Protein AF-A0A0J6S721-F1 (afdb_monomer)

Mean predicted aligned error: 8.69 Å

pLDDT: mean 86.54, std 14.3, range [49.28, 97.38]

Sequence (57 aa):
MTYPATAPADTTAMTIRPMTESDIEAAHGLSGEVRWPHRADDWRLMLEVGHGLVATD

Nearest PDB structures (foldseek):
  6wqb-assembly1_A  TM=5.164E-01  e=9.707E-01  Legionella hackeliae
  1s60-assembly1_A-2  TM=5.854E-01  e=1.796E+00  Salmonella enterica subsp. enterica serovar Enteritidis
  6wqc-assembly1_A  TM=5.744E-01  e=1.923E+00  Legionella hackeliae
  7wx7-assembly1_A  TM=5.333E-01  e=1.923E+00  Legionella pneumophila

Foldseek 3Di:
DDDDDDDPDPPPPKDKDWDDLVCLVVVVVVCVVVPNPDDSVNSVVCVVVHGDMDIDD

Organism: NCBI:txid1187852

Solvent-accessible surface area (backbone atoms only — not comparable to full-atom values): 3713 Å² total; per-residue (Å²): 139,83,78,78,79,78,72,83,72,82,78,63,72,72,41,77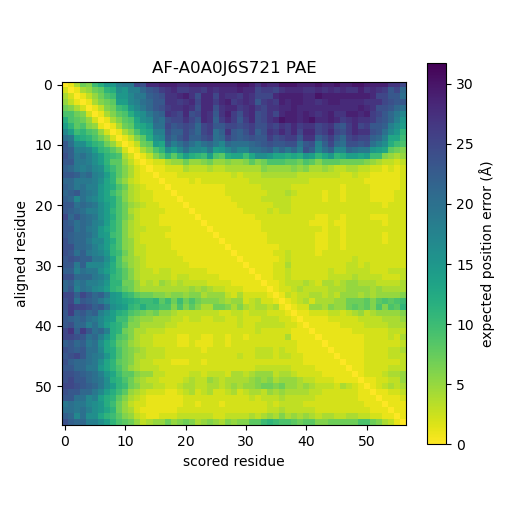,45,78,56,55,81,86,46,39,66,59,54,35,52,55,30,52,77,72,68,42,93,66,50,60,65,55,49,51,50,50,48,74,80,47,84,47,72,40,80,45,112

Radius of gyration: 16.56 Å; Cα contacts (8 Å, |Δi|>4): 46; chains: 1; bounding box: 51×32×23 Å

Structure (mmCIF, N/CA/C/O backbone):
data_AF-A0A0J6S721-F1
#
_entry.id   AF-A0A0J6S721-F1
#
loop_
_atom_site.group_PDB
_atom_site.id
_atom_site.type_symbol
_atom_site.label_atom_id
_atom_site.label_alt_id
_atom_site.label_comp_id
_atom_site.label_asym_id
_atom_site.label_entity_id
_atom_site.label_seq_id
_atom_site.pdbx_PDB_ins_code
_atom_site.Cartn_x
_atom_site.Cartn_y
_atom_site.Cartn_z
_atom_site.occupancy
_atom_site.B_iso_or_equiv
_atom_site.auth_seq_id
_atom_site.auth_comp_id
_atom_site.auth_asym_id
_atom_site.auth_atom_id
_atom_site.pdbx_PDB_model_num
ATOM 1 N N . MET A 1 1 ? -41.139 21.120 -7.207 1.00 49.34 1 MET A N 1
ATOM 2 C CA . MET A 1 1 ? -39.904 20.501 -7.728 1.00 49.34 1 MET A CA 1
ATOM 3 C C . MET A 1 1 ? -39.341 19.678 -6.581 1.00 49.34 1 MET A C 1
ATOM 5 O O . MET A 1 1 ? -38.775 20.248 -5.661 1.00 49.34 1 MET A O 1
ATOM 9 N N . THR A 1 2 ? -39.672 18.389 -6.533 1.00 49.28 2 THR A N 1
ATOM 10 C CA . THR A 1 2 ? -39.325 17.496 -5.415 1.00 49.28 2 THR A CA 1
ATOM 11 C C . THR A 1 2 ? -38.103 16.696 -5.840 1.00 49.28 2 THR A C 1
ATOM 13 O O . THR A 1 2 ? -38.178 15.973 -6.831 1.00 49.28 2 THR A O 1
ATOM 16 N N . TYR A 1 3 ? -36.975 16.865 -5.151 1.00 56.12 3 TYR A N 1
ATOM 17 C CA . TYR A 1 3 ? -35.792 16.032 -5.370 1.00 56.12 3 TYR A CA 1
ATOM 18 C C . TYR A 1 3 ? -36.029 14.658 -4.732 1.00 56.12 3 TYR A C 1
ATOM 20 O O . TYR A 1 3 ? -36.602 14.607 -3.639 1.00 56.12 3 TYR A O 1
ATOM 28 N N . PRO A 1 4 ? -35.630 13.548 -5.375 1.00 63.19 4 PRO A N 1
ATOM 29 C CA . PRO A 1 4 ? -35.699 12.251 -4.724 1.00 63.19 4 PRO A CA 1
ATOM 30 C C . PRO A 1 4 ? -34.754 12.258 -3.517 1.00 63.19 4 PRO A C 1
ATOM 32 O O . PRO A 1 4 ? -33.637 12.769 -3.597 1.00 63.19 4 PRO A O 1
ATOM 35 N N . ALA A 1 5 ? -35.216 11.714 -2.392 1.00 63.19 5 ALA A N 1
ATOM 36 C CA . ALA A 1 5 ? -34.349 11.439 -1.257 1.00 63.19 5 ALA A CA 1
ATOM 37 C C . ALA A 1 5 ? -33.293 10.415 -1.700 1.00 63.19 5 ALA A C 1
ATOM 39 O O . ALA A 1 5 ? -33.645 9.330 -2.164 1.00 63.19 5 ALA A O 1
ATOM 40 N N . THR A 1 6 ? -32.014 10.782 -1.596 1.00 65.06 6 THR A N 1
ATOM 41 C CA . THR A 1 6 ? -30.880 9.869 -1.768 1.00 65.06 6 THR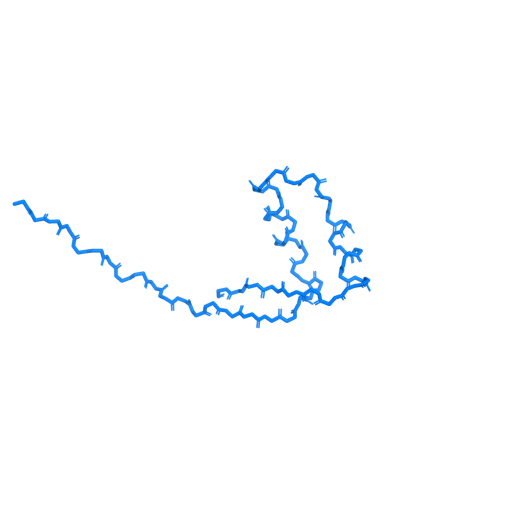 A CA 1
ATOM 42 C C . THR A 1 6 ? -31.110 8.647 -0.884 1.00 65.06 6 THR A C 1
ATOM 44 O O . THR A 1 6 ? -31.273 8.792 0.329 1.00 65.06 6 THR A O 1
ATOM 47 N N . ALA A 1 7 ? -31.178 7.458 -1.492 1.00 64.38 7 ALA A N 1
ATOM 48 C CA . ALA A 1 7 ? -31.197 6.200 -0.752 1.00 64.38 7 ALA A CA 1
ATOM 49 C C . ALA A 1 7 ? -30.011 6.195 0.228 1.00 64.38 7 ALA A C 1
ATOM 51 O O . ALA A 1 7 ? -28.944 6.686 -0.152 1.00 64.38 7 ALA A O 1
ATOM 52 N N . PRO A 1 8 ? -30.172 5.713 1.473 1.00 55.91 8 PRO A N 1
ATOM 53 C CA . PRO A 1 8 ? -29.046 5.644 2.390 1.00 55.91 8 PRO A CA 1
ATOM 54 C C . PRO A 1 8 ? -27.971 4.797 1.712 1.00 55.91 8 PRO A C 1
ATOM 56 O O . PRO A 1 8 ? -28.215 3.642 1.375 1.00 55.91 8 PRO A O 1
ATOM 59 N N . ALA A 1 9 ? -26.819 5.406 1.432 1.00 62.53 9 ALA A N 1
ATOM 60 C CA . ALA A 1 9 ? -25.644 4.644 1.064 1.00 62.53 9 ALA A CA 1
ATOM 61 C C . ALA A 1 9 ? -25.394 3.680 2.224 1.00 62.53 9 ALA A C 1
ATOM 63 O O . ALA A 1 9 ? -25.365 4.121 3.377 1.00 62.53 9 ALA A O 1
ATOM 64 N N . ASP A 1 10 ? -25.291 2.385 1.936 1.00 59.78 10 ASP A N 1
ATOM 65 C CA . ASP A 1 10 ? -24.800 1.418 2.905 1.00 59.78 10 ASP A CA 1
ATOM 66 C C . ASP A 1 10 ? -23.433 1.923 3.374 1.00 59.78 10 ASP A C 1
ATOM 68 O O . ASP A 1 10 ? -22.450 1.893 2.634 1.00 59.78 10 ASP A O 1
ATOM 72 N N . THR A 1 11 ? -23.391 2.501 4.577 1.00 62.25 11 THR A N 1
ATOM 73 C CA . THR A 1 11 ? -22.149 2.945 5.208 1.00 62.25 11 THR A CA 1
ATOM 74 C C . THR A 1 11 ? -21.442 1.693 5.684 1.00 62.25 11 THR A C 1
ATOM 76 O O . THR A 1 11 ? -21.470 1.347 6.865 1.00 62.25 11 THR A O 1
ATOM 79 N N . THR A 1 12 ? -20.859 0.973 4.737 1.00 69.50 12 THR A N 1
ATOM 80 C CA . THR A 1 12 ? -19.913 -0.079 5.049 1.00 69.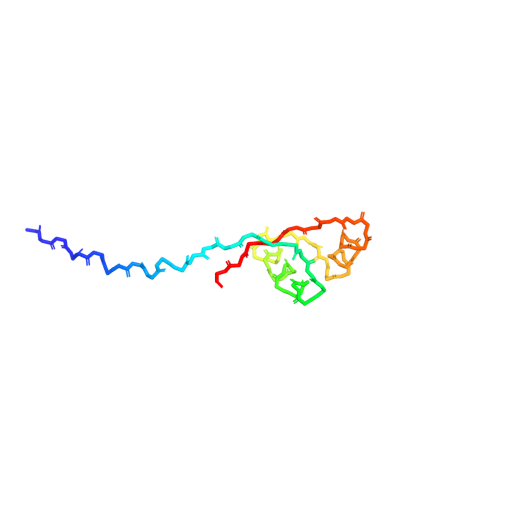50 12 THR A CA 1
ATOM 81 C C . THR A 1 12 ? -18.769 0.573 5.835 1.00 69.50 12 THR A C 1
ATOM 83 O O . THR A 1 12 ? -18.288 1.669 5.510 1.00 69.50 12 THR A O 1
ATOM 86 N N . ALA A 1 13 ? -18.433 0.003 6.985 1.00 80.81 13 ALA A N 1
ATOM 87 C CA . ALA A 1 13 ? -17.479 0.628 7.883 1.00 80.81 13 ALA A CA 1
ATOM 88 C C . ALA A 1 13 ? -16.072 0.367 7.349 1.00 80.81 13 ALA A C 1
ATOM 90 O O . ALA A 1 13 ? -15.512 -0.703 7.556 1.00 80.81 13 ALA A O 1
ATOM 91 N N . MET A 1 14 ? -15.497 1.364 6.686 1.00 89.31 14 MET A N 1
ATOM 92 C CA . MET A 1 14 ? -14.146 1.271 6.148 1.00 89.31 14 MET A CA 1
ATOM 93 C C . MET A 1 14 ? -13.142 1.022 7.285 1.00 89.31 14 MET A C 1
ATOM 95 O O . MET A 1 14 ? -13.034 1.805 8.233 1.00 89.31 14 MET A O 1
ATOM 99 N N . THR A 1 15 ? -12.416 -0.085 7.204 1.00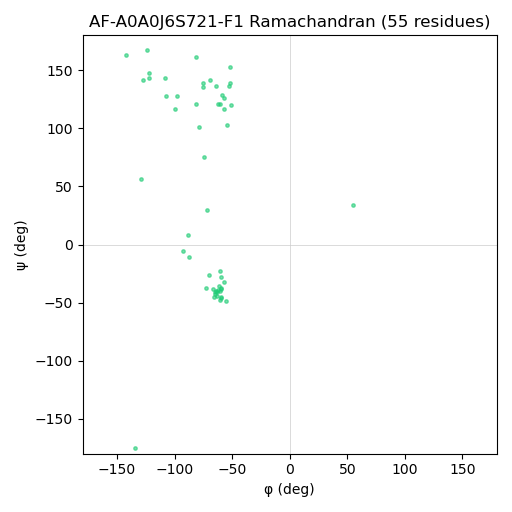 93.69 15 THR A N 1
ATOM 100 C CA . THR A 1 15 ? -11.434 -0.535 8.194 1.00 93.69 15 THR A CA 1
ATOM 101 C C . THR A 1 15 ? -10.022 -0.380 7.650 1.00 93.69 15 THR A C 1
ATOM 103 O O . THR A 1 15 ? -9.772 -0.593 6.468 1.00 93.69 15 THR A O 1
ATOM 106 N N . ILE A 1 16 ? -9.079 -0.005 8.519 1.00 95.81 16 ILE A N 1
ATOM 107 C CA . ILE A 1 16 ? -7.650 0.034 8.191 1.00 95.81 16 ILE A CA 1
ATOM 108 C C . ILE A 1 16 ? -6.962 -1.124 8.901 1.00 95.81 16 ILE A C 1
ATOM 110 O O . ILE A 1 16 ? -7.092 -1.270 10.118 1.00 95.81 16 ILE A O 1
ATOM 114 N N . ARG A 1 17 ? -6.200 -1.928 8.157 1.00 96.88 17 ARG A N 1
ATOM 115 C CA . ARG A 1 17 ? -5.435 -3.053 8.710 1.00 96.88 17 ARG A CA 1
ATOM 116 C C . ARG A 1 17 ? -4.068 -3.208 8.037 1.00 96.88 17 ARG A C 1
ATOM 118 O O . ARG A 1 17 ? -3.876 -2.678 6.939 1.00 96.88 17 ARG A O 1
ATOM 125 N N . PRO A 1 18 ? -3.128 -3.951 8.654 1.00 97.38 18 PRO A N 1
ATOM 126 C CA . PRO A 1 18 ? -1.912 -4.388 7.979 1.00 97.38 18 PRO A CA 1
ATOM 127 C C . PRO A 1 18 ? -2.223 -5.097 6.660 1.00 97.38 18 PRO A C 1
ATOM 129 O O . PRO A 1 18 ? -3.149 -5.913 6.582 1.00 97.38 18 PRO A O 1
ATOM 132 N N . MET A 1 19 ? -1.444 -4.759 5.637 1.00 96.81 19 MET A N 1
ATOM 133 C CA . MET A 1 19 ? -1.476 -5.403 4.331 1.00 96.81 19 MET A CA 1
ATOM 134 C C . MET A 1 19 ? -0.923 -6.825 4.434 1.00 96.81 19 MET A C 1
ATOM 136 O O . MET A 1 19 ? 0.055 -7.076 5.140 1.00 96.81 19 MET A O 1
ATOM 140 N N . THR A 1 20 ? -1.530 -7.746 3.698 1.00 96.44 20 THR A N 1
ATOM 141 C CA . THR A 1 20 ? -1.072 -9.127 3.541 1.00 96.44 20 THR A CA 1
ATOM 142 C C . THR A 1 20 ? -0.867 -9.455 2.067 1.00 96.44 20 THR A C 1
ATOM 144 O O . THR A 1 20 ? -1.298 -8.721 1.179 1.00 96.44 20 THR A O 1
ATOM 147 N N . GLU A 1 21 ? -0.218 -10.582 1.778 1.00 95.81 21 GLU A N 1
ATOM 148 C CA . GLU A 1 21 ? 0.076 -10.993 0.398 1.00 95.81 21 GLU A CA 1
ATOM 149 C C . GLU A 1 21 ? -1.194 -11.171 -0.459 1.00 95.81 21 GLU A C 1
ATOM 151 O O . GLU A 1 21 ? -1.182 -10.911 -1.660 1.00 95.81 21 GLU A O 1
ATOM 156 N N . SER A 1 22 ? -2.321 -11.513 0.174 1.00 96.56 22 SER A N 1
ATOM 157 C CA . SER A 1 22 ? -3.646 -11.586 -0.459 1.00 96.56 22 SER A CA 1
ATOM 158 C C . SER A 1 22 ? -4.132 -10.262 -1.053 1.00 96.56 22 SER A C 1
ATOM 160 O O . SER A 1 22 ? -4.985 -10.270 -1.933 1.00 96.56 22 SER A O 1
ATOM 162 N N . ASP A 1 23 ? -3.614 -9.129 -0.579 1.00 96.12 23 ASP A N 1
ATOM 163 C CA . ASP A 1 23 ? -4.073 -7.803 -0.997 1.00 96.12 23 ASP A CA 1
ATOM 164 C C . ASP A 1 23 ? -3.340 -7.298 -2.247 1.00 96.12 23 ASP A C 1
ATOM 166 O O . ASP A 1 23 ? -3.733 -6.294 -2.839 1.00 96.12 23 ASP A O 1
ATOM 170 N N . ILE A 1 24 ? -2.271 -7.984 -2.665 1.00 95.44 24 ILE A N 1
ATOM 171 C CA . ILE A 1 24 ? -1.380 -7.537 -3.743 1.00 95.44 24 ILE A CA 1
ATOM 172 C C . ILE A 1 24 ? -2.109 -7.435 -5.081 1.00 95.44 24 ILE A C 1
ATOM 174 O O . ILE A 1 24 ? -1.903 -6.472 -5.817 1.00 95.44 24 ILE A O 1
ATOM 178 N N . GLU A 1 25 ? -2.977 -8.397 -5.401 1.00 95.88 25 GLU A N 1
ATOM 179 C CA . GLU A 1 25 ? -3.744 -8.366 -6.650 1.00 95.88 25 GLU A CA 1
ATOM 180 C C . GLU A 1 25 ? -4.680 -7.150 -6.697 1.00 95.88 25 GLU A C 1
ATOM 182 O O . GLU A 1 25 ? -4.711 -6.428 -7.696 1.00 95.88 25 GLU A O 1
ATOM 187 N N . ALA A 1 26 ? -5.371 -6.865 -5.589 1.00 95.38 26 ALA A N 1
ATOM 188 C CA . ALA A 1 26 ? -6.255 -5.711 -5.473 1.00 95.38 26 ALA A CA 1
ATOM 189 C C . ALA A 1 26 ? -5.478 -4.383 -5.532 1.00 95.38 26 ALA A C 1
ATOM 191 O O . ALA A 1 26 ? -5.857 -3.477 -6.273 1.00 95.38 26 ALA A O 1
ATOM 192 N N . ALA A 1 27 ? -4.356 -4.276 -4.815 1.00 95.00 27 ALA A N 1
ATOM 193 C CA . ALA A 1 27 ? -3.495 -3.092 -4.824 1.00 95.00 27 ALA A CA 1
ATOM 194 C C . ALA A 1 27 ? -2.898 -2.811 -6.218 1.00 95.00 27 ALA A C 1
ATOM 196 O O . ALA A 1 27 ? -2.848 -1.662 -6.676 1.00 95.00 27 ALA A O 1
ATOM 197 N N . HIS A 1 28 ? -2.510 -3.864 -6.941 1.00 95.25 28 HIS A N 1
ATOM 198 C CA . HIS A 1 28 ? -2.087 -3.764 -8.334 1.00 95.25 28 HIS A CA 1
ATOM 199 C C . HIS A 1 28 ? -3.236 -3.318 -9.250 1.00 95.25 28 HIS A C 1
ATOM 201 O O . HIS A 1 28 ? -3.038 -2.429 -10.077 1.00 95.25 28 HIS A O 1
ATOM 207 N N . GLY A 1 29 ? -4.448 -3.852 -9.065 1.00 95.38 29 GLY A N 1
ATOM 208 C CA . GLY A 1 29 ? -5.642 -3.391 -9.780 1.00 95.38 29 GLY A CA 1
ATOM 209 C C . GLY A 1 29 ? -5.885 -1.888 -9.602 1.00 95.38 29 GLY A C 1
ATOM 210 O O . GLY A 1 29 ? -6.001 -1.159 -10.587 1.00 95.38 29 GLY A O 1
ATOM 211 N N . LEU A 1 30 ? -5.841 -1.399 -8.358 1.00 94.44 30 LEU A N 1
ATOM 212 C CA . LEU A 1 30 ? -5.978 0.029 -8.043 1.00 94.44 30 LEU A CA 1
ATOM 213 C C . LEU A 1 30 ? -4.868 0.884 -8.671 1.00 94.44 30 LEU A C 1
ATOM 215 O O . LEU A 1 30 ? -5.129 1.998 -9.122 1.00 94.44 30 LEU A O 1
ATOM 219 N N . SER A 1 31 ? -3.642 0.358 -8.746 1.00 94.50 31 SER A N 1
ATOM 220 C CA . SER A 1 31 ? -2.528 1.023 -9.441 1.00 94.50 31 SER A CA 1
ATOM 221 C C . SER A 1 31 ? -2.826 1.225 -10.927 1.00 94.50 31 SER A C 1
ATOM 223 O O . SER A 1 31 ? -2.535 2.290 -11.477 1.00 94.50 31 SER A O 1
ATOM 225 N N . GLY A 1 32 ? -3.452 0.229 -11.563 1.00 94.75 32 GLY A N 1
ATOM 226 C CA . GLY A 1 32 ? -3.911 0.302 -12.949 1.00 94.75 32 GLY A CA 1
ATOM 227 C C . GLY A 1 32 ? -4.927 1.422 -13.179 1.00 94.75 32 GLY A C 1
ATOM 228 O O . GLY A 1 32 ? -4.757 2.214 -14.108 1.00 94.75 32 GLY A O 1
ATOM 229 N N . GLU A 1 33 ? -5.923 1.550 -12.300 1.00 95.00 33 GLU A N 1
ATOM 230 C CA . GLU A 1 33 ? -6.969 2.585 -12.387 1.00 95.00 33 GLU A CA 1
ATOM 231 C C . GLU A 1 33 ? -6.398 4.009 -12.340 1.00 95.00 33 GLU A C 1
ATOM 233 O O . GLU A 1 33 ? -6.830 4.901 -13.076 1.00 95.00 33 GLU A O 1
ATOM 238 N N . VAL A 1 34 ? -5.358 4.221 -11.528 1.00 94.38 34 VAL A N 1
ATOM 239 C CA . VAL A 1 34 ? -4.657 5.513 -11.440 1.00 94.38 34 VAL A CA 1
ATOM 240 C C . VAL A 1 34 ? -3.508 5.653 -12.446 1.00 94.38 34 VAL A C 1
ATOM 242 O O . VAL A 1 34 ? -2.768 6.636 -12.409 1.00 94.38 34 VAL A O 1
ATOM 245 N N . ARG A 1 35 ? -3.373 4.703 -13.383 1.00 93.00 35 ARG A N 1
ATOM 246 C CA . ARG A 1 35 ? -2.337 4.649 -14.432 1.00 93.00 35 ARG A CA 1
ATOM 247 C C . ARG A 1 35 ? -0.913 4.708 -13.885 1.00 93.00 35 ARG A C 1
ATOM 249 O O . ARG A 1 35 ? -0.014 5.255 -14.527 1.00 93.00 35 ARG A O 1
ATOM 256 N N . TRP A 1 36 ? -0.699 4.129 -12.711 1.00 92.31 36 TRP A N 1
ATOM 257 C CA . TRP A 1 36 ? 0.636 3.937 -12.173 1.00 92.31 36 TRP A CA 1
ATOM 258 C C . TRP A 1 36 ? 1.251 2.684 -12.817 1.00 92.31 36 TRP A C 1
ATOM 260 O O . TRP A 1 36 ? 0.678 1.605 -12.674 1.00 92.31 36 TRP A O 1
ATOM 270 N N . PRO A 1 37 ? 2.397 2.768 -13.523 1.00 88.00 37 PRO A N 1
ATOM 271 C CA . PRO A 1 37 ? 3.012 1.625 -14.218 1.00 88.00 37 PRO A CA 1
ATOM 272 C C . PRO A 1 37 ? 3.653 0.557 -13.306 1.00 88.00 37 PRO A C 1
ATOM 274 O O . PRO A 1 37 ? 4.621 -0.088 -13.71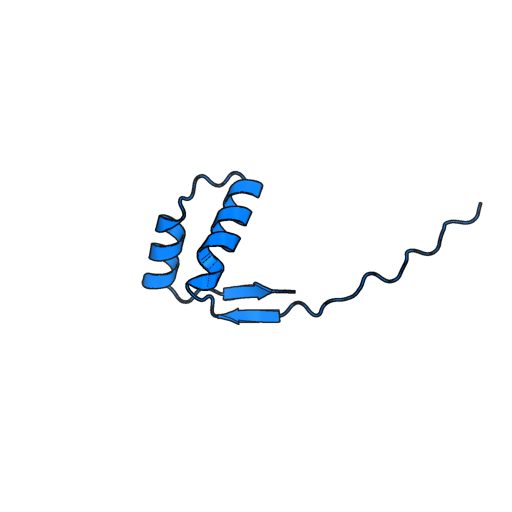2 1.00 88.00 37 PRO A O 1
ATOM 277 N N . HIS A 1 38 ? 3.153 0.366 -12.085 1.00 85.69 38 HIS A N 1
ATOM 278 C CA . HIS A 1 38 ? 3.660 -0.670 -11.192 1.00 85.69 38 HIS A CA 1
ATOM 279 C C . HIS A 1 38 ? 3.185 -2.060 -11.601 1.00 85.69 38 HIS A C 1
ATOM 281 O O . HIS A 1 38 ? 2.015 -2.269 -11.910 1.00 85.69 38 HIS A O 1
ATOM 287 N N . ARG A 1 39 ? 4.111 -3.019 -11.579 1.00 90.31 39 ARG A N 1
ATOM 288 C CA . ARG A 1 39 ? 3.834 -4.450 -11.718 1.00 90.31 39 ARG A CA 1
ATOM 289 C C . ARG A 1 39 ? 3.390 -5.032 -10.379 1.00 90.31 39 ARG A C 1
ATOM 291 O O . ARG A 1 39 ? 3.702 -4.498 -9.319 1.00 90.31 39 ARG A O 1
ATOM 298 N N . ALA A 1 40 ? 2.741 -6.192 -10.411 1.00 88.81 40 ALA A N 1
ATOM 299 C CA . ALA A 1 40 ? 2.419 -6.939 -9.193 1.00 88.81 40 ALA A CA 1
ATOM 300 C C . ALA A 1 40 ? 3.668 -7.279 -8.348 1.00 88.81 40 ALA A C 1
ATOM 302 O O . ALA A 1 40 ? 3.597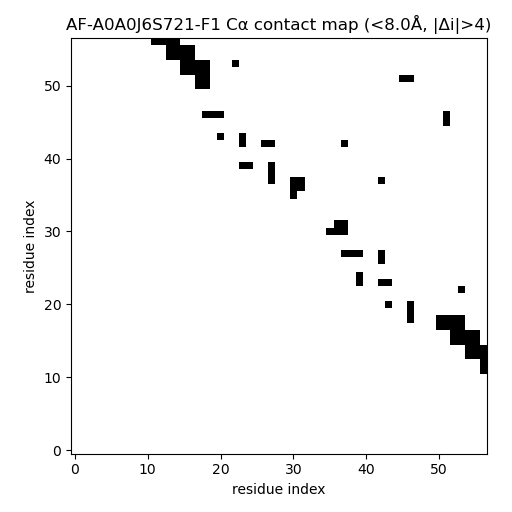 -7.297 -7.123 1.00 88.81 40 ALA A O 1
ATOM 303 N N . ASP A 1 41 ? 4.826 -7.500 -8.978 1.00 93.56 41 ASP A N 1
ATOM 304 C CA . ASP A 1 41 ? 6.080 -7.749 -8.254 1.00 93.56 41 ASP A CA 1
ATOM 305 C C . ASP A 1 41 ? 6.620 -6.512 -7.526 1.00 93.56 41 ASP A C 1
ATOM 307 O O . ASP A 1 41 ? 7.255 -6.660 -6.484 1.00 93.56 41 ASP A O 1
ATOM 311 N N . ASP A 1 42 ? 6.305 -5.299 -7.997 1.00 94.56 42 ASP A N 1
ATOM 312 C CA . ASP A 1 42 ? 6.650 -4.075 -7.265 1.00 94.56 42 ASP A CA 1
ATOM 313 C C . ASP A 1 42 ? 5.909 -4.040 -5.918 1.00 94.56 42 ASP A C 1
ATOM 315 O O . ASP A 1 42 ? 6.494 -3.709 -4.889 1.00 94.56 42 ASP A O 1
ATOM 319 N N . TRP A 1 43 ? 4.643 -4.468 -5.900 1.00 94.88 43 TRP A N 1
ATOM 320 C CA . TRP A 1 43 ? 3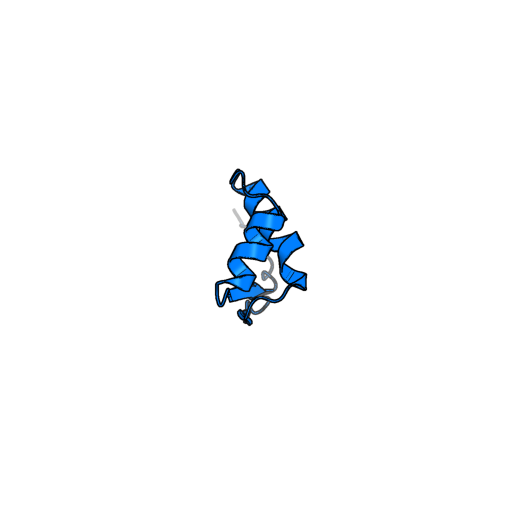.846 -4.585 -4.676 1.00 94.88 43 TRP A CA 1
ATOM 321 C C . TRP A 1 43 ? 4.370 -5.659 -3.719 1.00 94.88 43 TRP A C 1
ATOM 323 O O . TRP A 1 43 ? 4.391 -5.431 -2.509 1.00 94.88 43 TRP A O 1
ATOM 333 N N . ARG A 1 44 ? 4.838 -6.804 -4.239 1.00 94.81 44 ARG A N 1
ATOM 334 C CA . ARG A 1 44 ? 5.504 -7.836 -3.422 1.00 94.81 44 ARG A CA 1
ATOM 335 C C . ARG A 1 44 ? 6.753 -7.288 -2.748 1.00 94.81 44 ARG A C 1
ATOM 337 O O . ARG A 1 44 ? 6.895 -7.433 -1.538 1.00 94.81 44 ARG A O 1
ATOM 344 N N . LEU A 1 45 ? 7.607 -6.603 -3.510 1.00 94.50 45 LEU A N 1
ATOM 345 C CA . LEU A 1 45 ? 8.818 -5.984 -2.978 1.00 94.50 45 LEU A CA 1
ATOM 346 C C . LEU A 1 45 ? 8.483 -4.948 -1.898 1.00 94.50 45 LEU A C 1
ATOM 348 O O . LEU A 1 45 ? 9.101 -4.953 -0.838 1.00 94.50 45 LEU A O 1
ATOM 352 N N . MET A 1 46 ? 7.489 -4.085 -2.137 1.00 93.69 46 MET A N 1
ATOM 353 C CA . MET A 1 46 ? 7.051 -3.082 -1.158 1.00 93.69 46 MET A CA 1
ATOM 354 C C . MET A 1 46 ? 6.567 -3.708 0.155 1.00 93.69 46 MET A C 1
ATOM 356 O O . MET A 1 46 ? 6.836 -3.154 1.221 1.00 93.69 46 MET A O 1
ATOM 360 N N . LEU A 1 47 ? 5.869 -4.846 0.091 1.00 95.19 47 LEU A N 1
ATOM 361 C CA . LEU A 1 47 ? 5.429 -5.570 1.282 1.00 95.19 47 LEU A CA 1
ATOM 362 C C . LEU A 1 47 ? 6.594 -6.273 1.994 1.00 95.19 47 LEU A C 1
ATOM 364 O O . LEU A 1 47 ? 6.627 -6.284 3.218 1.00 95.19 47 LEU A O 1
ATOM 368 N N . GLU A 1 48 ? 7.558 -6.821 1.251 1.00 96.06 48 GLU A N 1
ATOM 369 C CA . GLU A 1 48 ? 8.734 -7.494 1.820 1.00 96.06 48 GLU A CA 1
ATOM 370 C C . GLU A 1 48 ? 9.634 -6.527 2.603 1.00 96.06 48 GLU A C 1
ATOM 372 O O . GLU A 1 48 ? 10.119 -6.861 3.684 1.00 96.06 48 GLU A O 1
ATOM 377 N N . VAL A 1 49 ? 9.842 -5.313 2.083 1.00 96.81 49 VAL A N 1
ATOM 378 C CA . VAL A 1 49 ? 10.721 -4.312 2.715 1.00 96.81 49 VAL A CA 1
ATOM 379 C C . VAL A 1 49 ? 9.984 -3.359 3.663 1.00 96.81 49 VAL A C 1
ATOM 381 O O . VAL A 1 49 ? 10.622 -2.519 4.300 1.00 96.81 49 VAL A O 1
ATOM 384 N N . GLY A 1 50 ? 8.653 -3.447 3.737 1.00 94.44 50 GLY A N 1
ATOM 385 C CA . GLY A 1 50 ? 7.792 -2.470 4.403 1.00 94.44 50 GLY A CA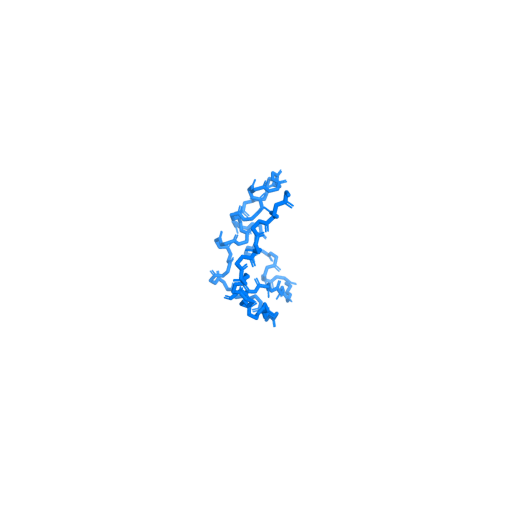 1
ATOM 386 C C . GLY A 1 50 ? 6.714 -3.073 5.307 1.00 94.44 50 GLY A C 1
ATOM 387 O O . GLY A 1 50 ? 6.636 -4.272 5.542 1.00 94.44 50 GLY A O 1
ATOM 388 N N . HIS A 1 51 ? 5.856 -2.201 5.840 1.00 87.62 51 HIS A N 1
ATOM 389 C CA . HIS A 1 51 ? 4.746 -2.558 6.735 1.00 87.62 51 HIS A CA 1
ATOM 390 C C . HIS A 1 51 ? 3.435 -1.939 6.228 1.00 87.62 51 HIS A C 1
ATOM 392 O O . HIS A 1 51 ? 2.816 -1.129 6.917 1.00 87.62 51 HIS A O 1
ATOM 398 N N . GLY A 1 52 ? 3.072 -2.236 4.974 1.00 92.94 52 GLY A N 1
ATOM 399 C CA . GLY A 1 52 ? 1.934 -1.625 4.279 1.00 92.94 52 GLY A CA 1
ATOM 400 C C . GLY A 1 52 ? 0.614 -1.685 5.060 1.00 92.94 52 GLY A C 1
ATOM 401 O O . GLY A 1 52 ? 0.384 -2.588 5.865 1.00 92.94 52 GLY A O 1
ATOM 402 N N . LEU A 1 53 ? -0.274 -0.724 4.796 1.00 96.25 53 LEU A N 1
ATOM 403 C CA . LEU A 1 53 ? -1.636 -0.670 5.331 1.00 96.25 53 LEU A CA 1
ATOM 404 C C . LEU A 1 53 ? -2.631 -0.633 4.171 1.00 96.25 53 LEU A C 1
ATOM 406 O O . LEU A 1 53 ? -2.376 0.029 3.165 1.00 96.25 53 LEU A O 1
ATOM 410 N N . VAL A 1 54 ? -3.772 -1.298 4.336 1.00 95.8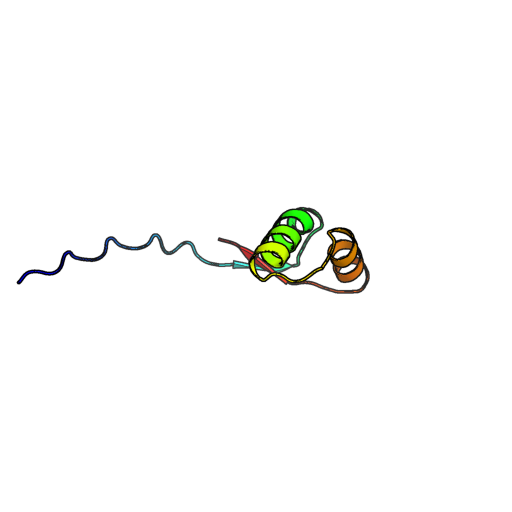8 54 VAL A N 1
ATOM 411 C CA . VAL A 1 54 ? -4.875 -1.289 3.366 1.00 95.88 54 VAL A CA 1
ATOM 412 C C . VAL A 1 54 ? -6.156 -0.790 4.016 1.00 95.88 54 VAL A C 1
ATOM 414 O O . VAL A 1 54 ? -6.387 -1.015 5.206 1.00 95.88 54 VAL A O 1
ATOM 417 N N . ALA A 1 55 ? -6.979 -0.116 3.215 1.00 95.06 55 ALA A N 1
ATOM 418 C CA . ALA A 1 55 ? -8.349 0.213 3.567 1.00 95.06 55 ALA A CA 1
ATOM 419 C C . ALA A 1 55 ? -9.293 -0.814 2.933 1.00 95.06 55 ALA A C 1
ATOM 421 O O . ALA A 1 55 ? -9.204 -1.055 1.729 1.00 95.06 55 ALA A O 1
ATOM 422 N N . THR A 1 56 ? -10.174 -1.408 3.734 1.00 91.69 56 THR A N 1
ATOM 423 C CA . THR A 1 56 ? -11.151 -2.415 3.298 1.00 91.69 56 THR A CA 1
ATOM 424 C C . THR A 1 56 ? -12.558 -2.031 3.737 1.00 91.69 56 THR A C 1
ATOM 426 O O . THR A 1 56 ? -12.735 -1.487 4.825 1.00 91.69 56 THR A O 1
ATOM 429 N N . ASP A 1 57 ? -13.521 -2.299 2.867 1.00 85.06 57 ASP A N 1
ATOM 430 C CA . ASP A 1 57 ? -14.975 -2.213 3.060 1.00 85.06 57 ASP A CA 1
ATOM 431 C C . ASP A 1 57 ? -15.494 -3.533 3.647 1.00 85.06 57 ASP A C 1
ATOM 433 O O . ASP A 1 57 ? -15.075 -4.592 3.115 1.00 85.06 57 ASP A O 1
#

InterPro domains:
  IPR016181 Acyl-CoA N-acyltransferase [SSF55729] (6-57)

Secondary structure (DSSP, 8-state):
-PPPPPPPP-----EEEE--GGGHHHHHHHHHHTT----HHHHHHHHHHS--EEEE-